Protein AF-A0A0P8WEC9-F1 (afdb_monomer_lite)

Structure (mmCIF, N/CA/C/O backbone):
data_AF-A0A0P8WEC9-F1
#
_entry.id   AF-A0A0P8WEC9-F1
#
loop_
_atom_site.group_PDB
_atom_site.id
_atom_site.type_symbol
_atom_site.label_atom_id
_atom_site.label_alt_id
_atom_site.label_comp_id
_atom_site.label_asym_id
_atom_site.label_entity_id
_atom_site.label_seq_id
_atom_site.pdbx_PDB_ins_code
_atom_site.Cartn_x
_atom_site.Cartn_y
_atom_site.Cartn_z
_atom_site.occupancy
_atom_site.B_iso_or_equiv
_atom_site.auth_seq_id
_atom_site.auth_comp_id
_atom_site.auth_asym_id
_atom_site.auth_atom_id
_atom_sit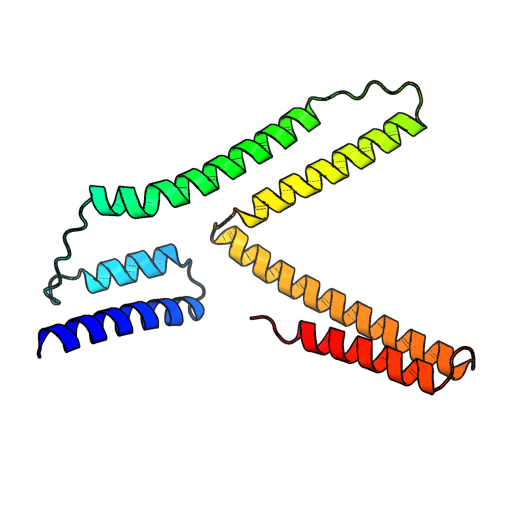e.pdbx_PDB_model_num
ATOM 1 N N . MET A 1 1 ? 14.939 -29.962 -34.247 1.00 55.38 1 MET A N 1
ATOM 2 C CA . MET A 1 1 ? 14.937 -30.579 -32.900 1.00 55.38 1 MET A CA 1
ATOM 3 C C . MET A 1 1 ? 15.886 -29.877 -31.928 1.00 55.38 1 MET A C 1
ATOM 5 O O . MET A 1 1 ? 15.439 -29.563 -30.842 1.00 55.38 1 MET A O 1
ATOM 9 N N . GLN A 1 2 ? 17.132 -29.540 -32.295 1.00 56.62 2 GLN A N 1
ATOM 10 C CA . GLN A 1 2 ? 18.088 -28.829 -31.415 1.00 56.62 2 GLN A CA 1
ATOM 11 C C . GLN A 1 2 ? 17.639 -27.426 -30.956 1.00 56.62 2 GLN A C 1
ATOM 13 O O . GLN A 1 2 ? 17.787 -27.092 -29.787 1.00 56.62 2 GLN A O 1
ATOM 18 N N . THR A 1 3 ? 17.032 -26.636 -31.843 1.00 63.69 3 THR A N 1
ATOM 19 C CA . THR A 1 3 ? 16.591 -25.255 -31.560 1.00 63.69 3 THR A CA 1
ATOM 20 C C . THR A 1 3 ? 15.508 -25.162 -30.482 1.00 63.69 3 THR A C 1
ATOM 22 O O . THR A 1 3 ? 15.526 -24.242 -29.670 1.00 63.69 3 THR A O 1
ATOM 25 N N . ALA A 1 4 ? 14.597 -26.138 -30.420 1.00 66.38 4 ALA A N 1
ATOM 26 C CA . ALA A 1 4 ? 13.546 -26.186 -29.404 1.00 66.38 4 ALA A CA 1
ATOM 27 C C . ALA A 1 4 ? 14.119 -26.394 -27.991 1.00 66.38 4 ALA A C 1
ATOM 29 O O . ALA A 1 4 ? 13.672 -25.744 -27.051 1.00 66.38 4 ALA A O 1
ATOM 30 N N . TYR A 1 5 ? 15.151 -27.234 -27.847 1.00 66.88 5 TYR A N 1
ATOM 31 C CA . TYR A 1 5 ? 15.837 -27.432 -26.567 1.00 66.88 5 TYR A CA 1
ATOM 32 C C . TYR A 1 5 ? 16.570 -26.170 -26.107 1.00 66.88 5 TYR A C 1
ATOM 34 O O . TYR A 1 5 ? 16.520 -25.840 -24.927 1.00 66.88 5 TYR A O 1
ATOM 42 N N . THR A 1 6 ? 17.202 -25.426 -27.019 1.00 56.56 6 THR A N 1
ATOM 43 C CA . THR A 1 6 ? 17.902 -24.176 -26.679 1.00 56.56 6 THR A CA 1
ATOM 44 C C . THR A 1 6 ? 16.936 -23.103 -26.178 1.00 56.56 6 THR A C 1
ATOM 46 O O . THR A 1 6 ? 17.211 -22.452 -25.173 1.00 56.56 6 THR A O 1
ATOM 49 N N . VAL A 1 7 ? 15.776 -22.960 -26.828 1.00 71.31 7 VAL A N 1
ATOM 50 C CA . VAL A 1 7 ? 14.719 -22.033 -26.392 1.00 71.31 7 VAL A CA 1
ATOM 51 C C . VAL A 1 7 ? 14.145 -22.457 -25.039 1.00 71.31 7 VAL A C 1
ATOM 53 O O . VAL A 1 7 ? 13.972 -21.614 -24.163 1.00 71.31 7 VAL A O 1
ATOM 56 N N . LEU A 1 8 ? 13.915 -23.756 -24.826 1.00 66.69 8 LEU A N 1
ATOM 57 C CA . LEU A 1 8 ? 13.412 -24.280 -23.554 1.00 66.69 8 LEU A CA 1
ATOM 58 C C . LEU A 1 8 ? 14.404 -24.043 -22.402 1.00 66.69 8 LEU A C 1
ATOM 60 O O . LEU A 1 8 ? 13.999 -23.640 -21.316 1.00 66.69 8 LEU A O 1
ATOM 64 N N . ILE A 1 9 ? 15.703 -24.236 -22.651 1.00 67.31 9 ILE A N 1
ATOM 65 C CA . ILE A 1 9 ? 16.772 -23.992 -21.672 1.00 67.31 9 ILE A CA 1
ATOM 66 C C . ILE A 1 9 ? 16.907 -22.495 -21.372 1.00 67.31 9 ILE A C 1
ATOM 68 O O . ILE A 1 9 ? 17.018 -22.129 -20.206 1.00 67.31 9 ILE A O 1
ATOM 72 N N . MET A 1 10 ? 16.836 -21.620 -22.381 1.00 60.38 10 MET A N 1
ATOM 73 C CA . MET A 1 10 ? 16.844 -20.164 -22.180 1.00 60.38 10 MET A CA 1
ATOM 74 C C . MET A 1 10 ? 15.630 -19.691 -21.371 1.00 60.38 10 MET A C 1
ATOM 76 O O . MET A 1 10 ? 15.787 -18.924 -20.423 1.00 60.38 10 MET A O 1
ATOM 80 N N . LEU A 1 11 ? 14.432 -20.197 -21.678 1.00 63.06 11 LEU A N 1
ATOM 81 C CA . LEU A 1 11 ? 13.214 -19.882 -20.925 1.00 63.06 11 LEU A CA 1
ATOM 82 C C . LEU A 1 11 ? 13.282 -20.391 -19.480 1.00 63.06 11 LEU A C 1
ATOM 84 O O . LEU A 1 11 ? 12.903 -19.671 -18.556 1.00 63.06 11 LEU A O 1
ATOM 88 N N . MET A 1 12 ? 13.806 -21.602 -19.269 1.00 61.66 12 MET A N 1
ATOM 89 C CA . MET A 1 12 ? 13.981 -22.173 -17.934 1.00 61.66 12 MET A CA 1
ATOM 90 C C . MET A 1 12 ? 15.022 -21.390 -17.122 1.00 61.66 12 MET A C 1
ATOM 92 O O . MET A 1 12 ? 14.788 -21.101 -15.951 1.00 61.66 12 MET A O 1
ATOM 96 N N . LEU A 1 13 ? 16.129 -20.974 -17.743 1.00 60.38 13 LEU A N 1
ATOM 97 C CA . LEU A 1 13 ? 17.180 -20.184 -17.100 1.00 60.38 13 LEU A CA 1
ATOM 98 C C . LEU A 1 13 ? 16.674 -18.794 -16.678 1.00 60.38 13 LEU A C 1
ATOM 100 O O . LEU A 1 13 ? 16.915 -18.371 -15.549 1.00 60.38 13 LEU A O 1
ATOM 104 N N . VAL A 1 14 ? 15.912 -18.111 -17.540 1.00 58.50 14 VAL A N 1
ATOM 105 C CA . VAL A 1 14 ? 15.292 -16.809 -17.227 1.00 58.50 14 VAL A CA 1
ATOM 106 C C . VAL A 1 14 ? 14.249 -16.944 -16.109 1.00 58.50 14 VAL A C 1
ATOM 108 O O . VAL A 1 14 ? 14.203 -16.115 -15.198 1.00 58.50 14 VAL A O 1
ATOM 111 N N . GLY A 1 15 ? 13.449 -18.015 -16.128 1.00 60.78 15 GLY A N 1
ATOM 112 C CA . GLY A 1 15 ? 12.479 -18.317 -15.071 1.00 60.78 15 GLY A CA 1
ATOM 113 C C . GLY A 1 15 ? 13.136 -18.587 -13.713 1.00 60.78 15 GLY A C 1
ATOM 114 O O . GLY A 1 15 ? 12.704 -18.044 -12.696 1.00 60.78 15 GLY A O 1
ATOM 115 N N . VAL A 1 16 ? 14.225 -19.362 -13.693 1.00 58.78 16 VAL A N 1
ATOM 116 C CA . VAL A 1 16 ? 14.988 -19.673 -12.473 1.00 58.78 16 VAL A CA 1
ATOM 117 C C . VAL A 1 16 ? 15.753 -18.448 -11.960 1.00 58.78 16 VAL A C 1
ATOM 119 O O . VAL A 1 16 ? 15.798 -18.224 -10.751 1.00 58.78 16 VAL A O 1
ATOM 122 N N . SER A 1 17 ? 16.272 -17.594 -12.848 1.00 48.38 17 SER A N 1
ATOM 123 C CA . SER A 1 17 ? 16.932 -16.336 -12.468 1.00 48.38 17 SER A CA 1
ATOM 124 C C . SER A 1 17 ? 15.996 -15.392 -11.707 1.00 48.38 17 SER A C 1
ATOM 126 O O . SER A 1 17 ? 16.430 -14.740 -10.757 1.00 48.38 17 SER A O 1
ATOM 128 N N . ARG A 1 18 ? 14.706 -15.340 -12.074 1.00 54.34 18 ARG A N 1
ATOM 129 C CA . ARG A 1 18 ? 13.691 -14.588 -11.312 1.00 54.34 18 ARG A CA 1
ATOM 130 C C . ARG A 1 18 ? 13.419 -15.189 -9.936 1.00 54.34 18 ARG A C 1
ATOM 132 O O . ARG A 1 18 ? 13.149 -14.448 -8.998 1.00 54.34 18 ARG A O 1
ATOM 139 N N . LEU A 1 19 ? 13.496 -16.513 -9.812 1.00 53.62 19 LEU A N 1
ATOM 140 C CA . LEU A 1 19 ? 13.250 -17.215 -8.553 1.00 53.62 19 LEU A CA 1
ATOM 141 C C . LEU A 1 19 ? 14.403 -17.011 -7.553 1.00 53.62 19 LEU A C 1
ATOM 143 O O . LEU A 1 19 ? 14.163 -16.821 -6.363 1.00 53.62 19 LEU A O 1
ATOM 147 N N . ILE A 1 20 ? 15.647 -16.979 -8.044 1.00 49.28 20 ILE A N 1
ATOM 148 C CA . ILE A 1 20 ? 16.857 -16.765 -7.231 1.00 49.28 20 ILE A CA 1
ATOM 149 C C . ILE A 1 20 ? 16.971 -15.314 -6.742 1.00 49.28 20 ILE A C 1
ATOM 151 O O . ILE A 1 20 ? 17.438 -15.084 -5.626 1.00 49.28 20 ILE A O 1
ATOM 155 N N . GLY A 1 21 ? 16.463 -14.339 -7.506 1.00 50.59 21 GLY A N 1
ATOM 156 C CA . GLY A 1 21 ? 16.397 -12.933 -7.081 1.00 50.59 21 GLY A CA 1
ATOM 157 C C . GLY A 1 21 ? 15.599 -12.695 -5.790 1.00 50.59 21 GLY A C 1
ATOM 158 O O . GLY A 1 21 ? 15.741 -11.646 -5.176 1.00 50.59 21 GLY A O 1
ATOM 159 N N . ARG A 1 22 ? 14.804 -13.677 -5.339 1.00 52.12 22 ARG A N 1
ATOM 160 C CA . ARG A 1 22 ? 14.009 -13.610 -4.103 1.00 52.12 22 ARG A CA 1
ATOM 161 C C . ARG A 1 22 ? 14.776 -14.058 -2.845 1.00 52.12 22 ARG A C 1
ATOM 163 O O . ARG A 1 22 ? 14.268 -13.876 -1.746 1.00 52.12 22 ARG A O 1
ATOM 170 N N . VAL A 1 23 ? 15.966 -14.659 -2.989 1.00 50.84 23 VAL A N 1
ATOM 171 C CA . VAL A 1 23 ? 16.732 -15.277 -1.878 1.00 50.84 23 VAL A CA 1
ATOM 172 C C . VAL A 1 23 ? 17.930 -14.422 -1.429 1.00 50.84 23 VAL A C 1
ATOM 174 O O . VAL A 1 23 ? 18.462 -14.627 -0.340 1.00 50.84 23 VAL A O 1
ATOM 177 N N . ILE A 1 24 ? 18.352 -13.437 -2.226 1.00 52.28 24 ILE A N 1
ATOM 178 C CA . ILE A 1 24 ? 19.532 -12.606 -1.948 1.00 52.28 24 ILE A CA 1
ATOM 179 C C . ILE A 1 24 ? 19.077 -11.215 -1.459 1.00 52.28 24 ILE A C 1
ATOM 181 O O . ILE A 1 24 ? 18.336 -10.555 -2.181 1.00 52.28 24 ILE A O 1
ATOM 185 N N . PRO A 1 25 ? 19.536 -10.718 -0.290 1.00 56.59 25 PRO A N 1
ATOM 186 C CA . PRO A 1 25 ? 19.203 -9.386 0.236 1.00 56.59 25 PRO A CA 1
ATOM 187 C C . PRO A 1 25 ? 20.006 -8.262 -0.455 1.00 56.59 25 PRO A C 1
ATOM 189 O O . PRO A 1 25 ? 20.497 -7.341 0.193 1.00 56.59 25 PRO A O 1
ATOM 192 N N . LEU A 1 26 ? 20.196 -8.362 -1.772 1.00 54.56 26 LEU A N 1
ATOM 193 C CA . LEU A 1 26 ? 20.834 -7.342 -2.602 1.00 54.56 26 LEU A CA 1
ATOM 194 C C . LEU A 1 26 ? 19.770 -6.723 -3.518 1.00 54.56 26 LEU A C 1
ATOM 196 O O . LEU A 1 26 ? 18.886 -7.450 -3.972 1.00 54.56 26 LEU A O 1
ATOM 200 N N . PRO A 1 27 ? 19.852 -5.417 -3.830 1.00 53.12 27 PRO A N 1
ATOM 201 C CA . PRO A 1 27 ? 18.943 -4.775 -4.771 1.00 53.12 27 PRO A CA 1
ATOM 202 C C . PRO A 1 27 ? 18.855 -5.576 -6.074 1.00 53.12 27 PRO A C 1
ATOM 204 O O . PRO A 1 27 ? 19.876 -5.795 -6.735 1.00 53.12 27 PRO A O 1
ATOM 207 N N . LEU A 1 28 ? 17.638 -5.984 -6.454 1.00 55.84 28 LEU A N 1
ATOM 208 C CA . LEU A 1 28 ? 17.339 -6.702 -7.701 1.00 55.84 28 LEU A CA 1
ATOM 209 C C . LEU A 1 28 ? 18.086 -6.133 -8.928 1.00 55.84 28 LEU A C 1
ATOM 211 O O . LEU A 1 28 ? 18.651 -6.937 -9.673 1.00 55.84 28 LEU A O 1
ATOM 215 N N . PRO A 1 29 ? 18.210 -4.798 -9.114 1.00 58.19 29 PRO A N 1
ATOM 216 C CA . PRO A 1 29 ? 18.955 -4.227 -10.237 1.00 58.19 29 PRO A CA 1
ATOM 217 C C . PRO A 1 29 ? 20.442 -4.608 -10.264 1.00 58.19 29 PRO A C 1
ATOM 219 O O . PRO A 1 29 ? 20.975 -4.919 -11.325 1.00 58.19 29 PRO A O 1
ATOM 222 N N . LEU A 1 30 ? 21.122 -4.638 -9.113 1.00 60.41 30 LEU A N 1
ATOM 223 C CA . LEU A 1 30 ? 22.547 -4.986 -9.041 1.00 60.41 30 LEU A CA 1
ATOM 224 C C . LEU A 1 30 ? 22.774 -6.467 -9.336 1.00 60.41 30 LEU A C 1
ATOM 226 O O . LEU A 1 30 ? 23.701 -6.817 -10.064 1.00 60.41 30 LEU A O 1
ATOM 230 N N . VAL A 1 31 ? 21.900 -7.330 -8.813 1.00 63.69 31 VAL A N 1
ATOM 231 C CA . VAL A 1 31 ? 21.934 -8.770 -9.102 1.00 63.69 31 VAL A CA 1
ATOM 232 C C . VAL A 1 31 ? 21.673 -9.016 -10.587 1.00 63.69 31 VAL A C 1
ATOM 234 O O . VAL A 1 31 ? 22.350 -9.837 -11.198 1.00 63.69 31 VAL A O 1
ATOM 237 N N . GLN A 1 32 ? 20.746 -8.272 -11.192 1.00 60.44 32 GLN A N 1
ATOM 238 C CA . GLN A 1 32 ? 20.396 -8.386 -12.605 1.00 60.44 32 GLN A CA 1
ATOM 239 C C . GLN A 1 32 ? 21.515 -7.885 -13.531 1.00 60.44 32 GLN A C 1
ATOM 241 O O . GLN A 1 32 ? 21.806 -8.536 -14.533 1.00 60.44 32 GLN A O 1
ATOM 246 N N . ILE A 1 33 ? 22.195 -6.790 -13.172 1.00 67.06 33 ILE A N 1
ATOM 247 C CA . ILE A 1 33 ? 23.381 -6.296 -13.889 1.00 67.06 33 ILE A CA 1
ATOM 248 C C . ILE A 1 33 ? 24.541 -7.288 -13.754 1.00 67.06 33 ILE A C 1
ATOM 250 O O . ILE A 1 33 ? 25.162 -7.632 -14.755 1.00 67.06 33 ILE A O 1
ATOM 254 N N . ALA A 1 34 ? 24.818 -7.794 -12.548 1.00 70.38 34 ALA A N 1
ATOM 255 C CA . ALA A 1 34 ? 25.900 -8.749 -12.313 1.00 70.38 34 ALA A CA 1
ATOM 256 C C . ALA A 1 34 ? 25.653 -10.094 -13.014 1.00 70.38 34 ALA A C 1
ATOM 258 O O . ALA A 1 34 ? 26.556 -10.629 -13.653 1.00 70.38 34 ALA A O 1
ATOM 259 N N . ALA A 1 35 ? 24.427 -10.621 -12.952 1.00 67.25 35 ALA A N 1
ATOM 260 C CA . ALA A 1 35 ? 24.033 -11.832 -13.665 1.00 67.25 35 ALA A CA 1
ATOM 261 C C . ALA A 1 35 ? 24.084 -11.626 -15.185 1.00 67.25 35 ALA A C 1
ATOM 263 O O . ALA A 1 35 ? 24.638 -12.463 -15.892 1.00 67.25 35 ALA A O 1
ATOM 264 N N . GLY A 1 36 ? 23.580 -10.492 -15.685 1.00 64.88 36 GLY A N 1
ATOM 265 C CA . GLY A 1 36 ? 23.677 -10.119 -17.095 1.00 64.88 36 GLY A CA 1
ATOM 266 C C . GLY A 1 36 ? 25.127 -10.009 -17.574 1.00 64.88 36 GLY A C 1
ATOM 267 O O . GLY A 1 36 ? 25.461 -10.553 -18.620 1.00 64.88 36 GLY A O 1
ATOM 268 N N . ALA A 1 37 ? 26.007 -9.394 -16.780 1.00 71.56 37 ALA A N 1
ATOM 269 C CA . ALA A 1 37 ? 27.433 -9.255 -17.076 1.00 71.56 37 ALA A CA 1
ATOM 270 C C . ALA A 1 37 ? 28.187 -10.596 -17.033 1.00 71.56 37 ALA A C 1
ATOM 272 O O . ALA A 1 37 ? 29.050 -10.841 -17.872 1.00 71.56 37 ALA A O 1
ATOM 273 N N . LEU A 1 38 ? 27.845 -11.481 -16.091 1.00 70.06 38 LEU A N 1
ATOM 274 C CA . LEU A 1 38 ? 28.397 -12.838 -16.010 1.00 70.06 38 LEU A CA 1
ATOM 275 C C . LEU A 1 38 ? 27.942 -13.716 -17.184 1.00 70.06 38 LEU A C 1
ATOM 277 O O . LEU A 1 38 ? 28.734 -14.496 -17.703 1.00 70.06 38 LEU A O 1
ATOM 281 N N . ILE A 1 39 ? 26.689 -13.578 -17.628 1.00 63.75 39 ILE A N 1
ATOM 282 C CA . ILE A 1 39 ? 26.148 -14.300 -18.793 1.00 63.75 39 ILE A CA 1
ATOM 283 C C . ILE A 1 39 ? 26.725 -13.745 -20.104 1.00 63.75 39 ILE A C 1
ATOM 285 O O . ILE A 1 39 ? 27.011 -14.518 -21.016 1.00 63.75 39 ILE A O 1
ATOM 289 N N . ALA A 1 40 ? 26.950 -12.431 -20.185 1.00 62.88 40 ALA A N 1
ATOM 290 C CA . ALA A 1 40 ? 27.607 -11.768 -21.313 1.00 62.88 40 ALA A CA 1
ATOM 291 C C . ALA A 1 40 ? 29.130 -12.004 -21.358 1.00 62.88 40 ALA A C 1
ATOM 293 O O . ALA A 1 40 ? 29.805 -11.494 -22.255 1.00 62.88 40 ALA A O 1
ATOM 294 N N . TRP A 1 41 ? 29.690 -12.765 -20.407 1.00 61.66 41 TRP A N 1
ATOM 295 C CA . TRP A 1 41 ? 31.116 -13.063 -20.378 1.00 61.66 41 TRP A CA 1
ATOM 296 C C . TRP A 1 41 ? 31.520 -13.876 -21.626 1.00 61.66 41 TRP A C 1
ATOM 298 O O . TRP A 1 41 ? 30.875 -14.878 -21.956 1.00 61.66 41 TRP A O 1
ATOM 308 N N . PRO A 1 42 ? 32.607 -13.492 -22.323 1.00 58.75 42 PRO A N 1
ATOM 309 C CA . PRO A 1 42 ? 32.941 -13.960 -23.676 1.00 58.75 42 PRO A CA 1
ATOM 310 C C . PRO A 1 42 ? 33.198 -15.470 -23.823 1.00 58.75 42 PRO A C 1
ATOM 312 O O . PRO A 1 42 ? 33.317 -15.967 -24.940 1.00 58.75 42 PRO A O 1
ATOM 315 N N . THR A 1 43 ? 33.255 -16.225 -22.727 1.00 59.88 43 THR A N 1
ATOM 316 C CA . THR A 1 43 ? 33.434 -17.684 -22.739 1.00 59.88 43 THR A CA 1
ATOM 317 C C . THR A 1 43 ? 32.152 -18.457 -23.076 1.00 59.88 43 THR A C 1
ATOM 319 O O . THR A 1 43 ? 32.247 -19.630 -23.427 1.00 59.88 43 THR A O 1
ATOM 322 N N . LEU A 1 44 ? 30.968 -17.828 -23.007 1.00 56.44 44 LEU A N 1
ATOM 323 C CA . LEU A 1 44 ? 29.659 -18.473 -23.224 1.00 56.44 44 LEU A CA 1
ATOM 324 C C . LEU A 1 44 ? 29.052 -18.250 -24.624 1.00 56.44 44 LEU A C 1
ATOM 326 O O . LEU A 1 44 ? 28.012 -18.827 -24.932 1.00 56.44 44 LEU A O 1
ATOM 330 N N . GLY A 1 45 ? 29.678 -17.446 -25.493 1.00 48.62 45 GLY A N 1
ATOM 331 C CA . GLY A 1 45 ? 29.297 -17.302 -26.911 1.00 48.62 45 GLY A CA 1
ATOM 332 C C . GLY A 1 45 ? 27.935 -16.641 -27.204 1.00 48.62 45 GLY A C 1
ATOM 333 O O . GLY A 1 45 ? 27.634 -16.372 -28.365 1.00 48.62 45 GLY A O 1
ATOM 334 N N . LEU A 1 46 ? 27.131 -16.324 -26.187 1.00 50.22 46 LEU A N 1
ATOM 335 C CA . LEU A 1 46 ? 25.842 -15.630 -26.285 1.00 50.22 46 LEU A CA 1
ATOM 336 C C . LEU A 1 46 ? 26.044 -14.109 -26.406 1.00 50.22 46 LEU A C 1
ATOM 338 O O . LEU A 1 46 ? 25.751 -13.344 -25.492 1.00 50.22 46 LEU A O 1
ATOM 342 N N . HIS A 1 47 ? 26.544 -13.655 -27.555 1.00 52.09 47 HIS A N 1
ATOM 343 C CA . HIS A 1 47 ? 26.527 -12.233 -27.904 1.00 52.09 47 HIS A CA 1
ATOM 344 C C . HIS A 1 47 ? 25.106 -11.848 -28.330 1.00 52.09 47 HIS A C 1
ATOM 346 O O . HIS A 1 47 ? 24.788 -11.790 -29.516 1.00 52.09 47 HIS A O 1
ATOM 352 N N . VAL A 1 48 ? 24.221 -11.629 -27.359 1.00 56.59 48 VAL A N 1
ATOM 353 C CA . VAL A 1 48 ? 22.936 -10.981 -27.629 1.00 56.59 48 VAL A CA 1
ATOM 354 C C . VAL A 1 48 ? 23.231 -9.493 -27.788 1.00 56.59 48 VAL A C 1
ATOM 356 O O . VAL A 1 48 ? 23.421 -8.784 -26.803 1.00 56.59 48 VAL A O 1
ATOM 359 N N . ALA A 1 49 ? 23.330 -9.028 -29.034 1.00 54.22 49 ALA A N 1
ATOM 360 C CA . ALA A 1 49 ? 23.332 -7.601 -29.320 1.00 54.22 49 ALA A CA 1
ATOM 361 C C . ALA A 1 49 ? 21.984 -7.041 -28.849 1.00 54.22 49 ALA A C 1
ATOM 363 O O . ALA A 1 49 ? 20.938 -7.353 -29.417 1.00 54.22 49 ALA A O 1
ATOM 364 N N . LEU A 1 50 ? 22.007 -6.287 -27.752 1.00 57.75 50 LEU A N 1
ATOM 365 C CA . LEU A 1 50 ? 20.850 -5.540 -27.280 1.00 57.75 50 LEU A CA 1
ATOM 366 C C . LEU A 1 50 ? 20.548 -4.476 -28.326 1.00 57.75 50 LEU A C 1
ATOM 368 O O . LEU A 1 50 ? 21.278 -3.494 -28.428 1.00 57.75 50 LEU A O 1
ATOM 372 N N . ASP A 1 51 ? 19.503 -4.707 -29.111 1.00 64.12 51 ASP A N 1
ATOM 373 C CA . ASP A 1 51 ? 18.996 -3.712 -30.041 1.00 64.12 51 ASP A CA 1
ATOM 374 C C . ASP A 1 51 ? 18.413 -2.549 -29.219 1.00 64.12 51 ASP A C 1
ATOM 376 O O . ASP A 1 51 ? 17.425 -2.750 -28.492 1.00 64.12 51 ASP A O 1
ATOM 380 N N . PRO A 1 52 ? 19.037 -1.355 -29.252 1.00 70.12 52 PRO A N 1
ATOM 381 C CA . PRO A 1 52 ? 18.623 -0.237 -28.418 1.00 70.12 52 PRO A CA 1
ATOM 382 C C . PRO A 1 52 ? 17.166 0.144 -28.655 1.00 70.12 52 PRO A C 1
ATOM 384 O O . PRO A 1 52 ? 16.497 0.551 -27.712 1.00 70.12 52 PRO A O 1
ATOM 387 N N . GLU A 1 53 ? 16.658 -0.033 -29.878 1.00 77.12 53 GLU A N 1
ATOM 388 C CA . GLU A 1 53 ? 15.285 0.312 -30.248 1.00 77.12 53 GLU A CA 1
ATOM 389 C C . GLU A 1 53 ? 14.263 -0.625 -29.590 1.00 77.12 53 GLU A C 1
ATOM 391 O O . GLU A 1 53 ? 13.269 -0.157 -29.036 1.00 77.12 53 GLU A O 1
ATOM 396 N N . LEU A 1 54 ? 14.529 -1.938 -29.565 1.00 70.19 54 LEU A N 1
ATOM 397 C CA . LEU A 1 54 ? 13.674 -2.925 -28.891 1.00 70.19 54 LEU A CA 1
ATOM 398 C C . LEU A 1 54 ? 13.722 -2.776 -27.371 1.00 70.19 54 LEU A C 1
ATOM 400 O O . LEU A 1 54 ? 12.695 -2.907 -26.705 1.00 70.19 54 LEU A O 1
ATOM 404 N N . PHE A 1 55 ? 14.899 -2.478 -26.818 1.00 71.19 55 PHE A N 1
ATOM 405 C CA . PHE A 1 55 ? 15.036 -2.160 -25.401 1.00 71.19 55 PHE A CA 1
ATOM 406 C C . PHE A 1 55 ? 14.235 -0.899 -25.050 1.00 71.19 55 PHE A C 1
ATOM 408 O O . PHE A 1 55 ? 13.428 -0.926 -24.122 1.00 71.19 55 PHE A O 1
ATOM 415 N N . LEU A 1 56 ? 14.383 0.183 -25.822 1.00 79.50 56 LEU A N 1
ATOM 416 C CA . LEU A 1 56 ? 13.616 1.405 -25.597 1.00 79.50 56 LEU A CA 1
ATOM 417 C C . LEU A 1 56 ? 12.115 1.130 -25.720 1.00 79.50 56 LEU A C 1
ATOM 419 O O . LEU A 1 56 ? 11.357 1.505 -24.840 1.00 79.50 56 LEU A O 1
ATOM 423 N N . PHE A 1 57 ? 11.665 0.425 -26.756 1.00 80.38 57 PHE A N 1
ATOM 424 C CA . PHE A 1 57 ? 10.241 0.153 -26.949 1.00 80.38 57 PHE A CA 1
ATOM 425 C C . PHE A 1 57 ? 9.637 -0.718 -25.835 1.00 80.38 57 PHE A C 1
ATOM 427 O O . PHE A 1 57 ? 8.473 -0.546 -25.481 1.00 80.38 57 PHE A O 1
ATOM 434 N N . LEU A 1 58 ? 10.420 -1.632 -25.255 1.00 74.75 58 LEU A N 1
ATOM 435 C CA . LEU A 1 58 ? 9.965 -2.512 -24.180 1.00 74.75 58 LEU A CA 1
ATOM 436 C C . LEU A 1 58 ? 9.968 -1.827 -22.804 1.00 74.75 58 LEU A C 1
ATOM 438 O O . LEU A 1 58 ? 9.053 -2.051 -22.014 1.00 74.75 58 LEU A O 1
ATOM 442 N N . PHE A 1 59 ? 10.988 -1.019 -22.504 1.00 72.94 59 PHE A N 1
ATOM 443 C CA . PHE A 1 59 ? 11.193 -0.442 -21.170 1.00 72.94 59 PHE A CA 1
ATOM 444 C C . PHE A 1 59 ? 10.728 1.012 -21.049 1.00 72.94 59 PHE A C 1
ATOM 446 O O . PHE A 1 59 ? 10.288 1.414 -19.975 1.00 72.94 59 PHE A O 1
ATOM 453 N N . LEU A 1 60 ? 10.774 1.801 -22.125 1.00 78.50 60 LEU A N 1
ATOM 454 C CA . LEU A 1 60 ? 10.412 3.218 -22.088 1.00 78.50 60 LEU A CA 1
ATOM 455 C C . LEU A 1 60 ? 8.926 3.434 -21.766 1.00 78.50 60 LEU A C 1
ATOM 457 O O . LEU A 1 60 ? 8.660 4.239 -20.876 1.00 78.50 60 LEU A O 1
ATOM 461 N N . PRO A 1 61 ? 7.948 2.746 -22.399 1.00 80.38 61 PRO A N 1
ATOM 462 C CA . PRO A 1 61 ? 6.547 2.990 -22.074 1.00 80.38 61 PRO A CA 1
ATOM 463 C C . PRO A 1 61 ? 6.233 2.688 -20.600 1.00 80.38 61 PRO A C 1
ATOM 465 O O . PRO A 1 61 ? 5.739 3.594 -19.933 1.00 80.38 61 PRO A O 1
ATOM 468 N N . PRO A 1 62 ? 6.569 1.508 -20.032 1.00 72.75 62 PRO A N 1
ATOM 469 C CA . PRO A 1 62 ? 6.314 1.231 -18.617 1.00 72.75 62 PRO A CA 1
ATOM 470 C C . PRO A 1 62 ? 6.951 2.246 -17.655 1.00 72.75 62 PRO A C 1
ATOM 472 O O . PRO A 1 62 ? 6.273 2.693 -16.734 1.00 72.75 62 PRO A O 1
ATOM 475 N N . LEU A 1 63 ? 8.209 2.646 -17.895 1.00 72.69 63 LEU A N 1
ATOM 476 C CA . LEU A 1 63 ? 8.929 3.604 -17.043 1.00 72.69 63 LEU A CA 1
ATOM 477 C C . LEU A 1 63 ? 8.351 5.025 -17.138 1.00 72.69 63 LEU A C 1
ATOM 479 O O . LEU A 1 63 ? 8.211 5.719 -16.134 1.00 72.69 63 LEU A O 1
ATOM 483 N N . LEU A 1 64 ? 7.964 5.461 -18.340 1.00 77.44 64 LEU A N 1
ATOM 484 C CA . LEU A 1 64 ? 7.334 6.767 -18.530 1.00 77.44 64 LEU A CA 1
ATOM 485 C C . LEU A 1 64 ? 5.935 6.824 -17.915 1.00 77.44 64 LEU A C 1
ATOM 487 O O . LEU A 1 64 ? 5.544 7.874 -17.406 1.00 77.44 64 LEU A O 1
ATOM 491 N N . PHE A 1 65 ? 5.176 5.724 -17.948 1.00 75.75 65 PHE A N 1
ATOM 492 C CA . PHE A 1 65 ? 3.873 5.671 -17.291 1.00 75.75 65 PHE A CA 1
ATOM 493 C C . PHE A 1 65 ? 4.016 5.777 -15.768 1.00 75.75 65 PHE A C 1
ATOM 495 O O . PHE A 1 65 ? 3.308 6.589 -15.174 1.00 75.75 65 PHE A O 1
ATOM 502 N N . SER A 1 66 ? 4.936 5.035 -15.138 1.00 72.06 66 SER A N 1
ATOM 503 C CA . SER A 1 66 ? 5.160 5.134 -13.685 1.00 72.06 66 SER A CA 1
ATOM 504 C C . SER A 1 66 ? 5.587 6.540 -13.260 1.00 72.06 66 SER A C 1
ATOM 506 O O . SER A 1 66 ? 5.023 7.097 -12.317 1.00 72.06 66 SER A O 1
ATOM 508 N N . ASP A 1 67 ? 6.514 7.158 -13.997 1.00 79.19 67 ASP A N 1
ATOM 509 C CA . ASP A 1 67 ? 6.975 8.521 -13.708 1.00 79.19 67 ASP A CA 1
ATOM 510 C C . ASP A 1 67 ? 5.891 9.574 -13.974 1.00 79.19 67 ASP A C 1
ATOM 512 O O . ASP A 1 67 ? 5.783 10.566 -13.248 1.00 79.19 67 ASP A O 1
ATOM 516 N N . GLY A 1 68 ? 5.059 9.362 -14.996 1.00 82.44 68 GLY A N 1
ATOM 517 C CA . GLY A 1 68 ? 3.929 10.230 -15.314 1.00 82.44 68 GLY A CA 1
ATOM 518 C C . GLY A 1 68 ? 2.915 10.290 -14.174 1.00 82.44 68 GLY A C 1
ATOM 519 O O . GLY A 1 68 ? 2.554 11.381 -13.733 1.00 82.44 68 GLY A O 1
ATOM 520 N N . TRP A 1 69 ? 2.510 9.133 -13.644 1.00 80.00 69 TRP A N 1
ATOM 521 C CA . TRP A 1 69 ? 1.579 9.064 -12.514 1.00 80.00 69 TRP A CA 1
ATOM 522 C C . TRP A 1 69 ? 2.149 9.720 -11.252 1.00 80.00 69 TRP A C 1
ATOM 524 O O . TRP A 1 69 ? 1.448 10.512 -10.616 1.00 80.00 69 TRP A O 1
ATOM 534 N N . ARG A 1 70 ? 3.433 9.493 -10.939 1.00 82.94 70 ARG A N 1
ATOM 535 C CA . ARG A 1 70 ? 4.111 10.152 -9.808 1.00 82.94 70 ARG A CA 1
ATOM 536 C C . ARG A 1 70 ? 4.038 11.675 -9.906 1.00 82.94 70 ARG A C 1
ATOM 538 O O . ARG A 1 70 ? 3.547 12.326 -8.988 1.00 82.94 70 ARG A O 1
ATOM 545 N N . LYS A 1 71 ? 4.398 12.241 -11.061 1.00 86.19 71 LYS A N 1
ATOM 546 C CA . LYS A 1 71 ? 4.338 13.696 -11.278 1.00 86.19 71 LYS A CA 1
ATOM 547 C C . LYS A 1 71 ? 2.928 14.267 -11.144 1.00 86.19 71 LYS A C 1
ATOM 549 O O . LYS A 1 71 ? 2.764 15.376 -10.642 1.00 86.19 71 LYS A O 1
ATOM 554 N N . THR A 1 72 ? 1.903 13.533 -11.581 1.00 88.12 72 THR A N 1
ATOM 555 C CA . THR A 1 72 ? 0.513 13.995 -11.429 1.00 88.12 72 THR A CA 1
ATOM 556 C C . THR A 1 72 ? 0.056 14.016 -9.969 1.00 88.12 72 THR A C 1
ATOM 558 O O . THR A 1 72 ? -0.593 14.976 -9.558 1.00 88.12 72 THR A O 1
ATOM 561 N N . ALA A 1 73 ? 0.434 13.014 -9.169 1.00 86.44 73 ALA A N 1
ATOM 562 C CA . ALA A 1 73 ? 0.113 12.966 -7.744 1.00 86.44 73 ALA A CA 1
ATOM 563 C C . ALA A 1 73 ? 0.870 14.044 -6.947 1.00 86.44 73 ALA A C 1
ATOM 565 O O . ALA A 1 73 ? 0.273 14.722 -6.111 1.00 86.44 73 ALA A O 1
ATOM 566 N N . GLU A 1 74 ? 2.152 14.274 -7.251 1.00 87.81 74 GLU A N 1
ATOM 567 C CA . GLU A 1 74 ? 2.933 15.383 -6.680 1.00 87.81 74 GLU A CA 1
ATOM 568 C C . GLU A 1 74 ? 2.292 16.743 -6.987 1.00 87.81 74 GLU A C 1
ATOM 570 O O . GLU A 1 74 ? 2.122 17.572 -6.092 1.00 87.81 74 GLU A O 1
ATOM 575 N N . ALA A 1 75 ? 1.863 16.961 -8.235 1.00 90.12 75 ALA A N 1
ATOM 576 C CA . ALA A 1 75 ? 1.177 18.188 -8.627 1.00 90.12 75 ALA A CA 1
ATOM 577 C C . ALA A 1 75 ? -0.144 18.389 -7.863 1.00 90.12 75 ALA A C 1
ATOM 579 O O . ALA A 1 75 ? -0.448 19.511 -7.460 1.00 90.12 75 ALA A O 1
ATOM 580 N N . ALA A 1 76 ? -0.908 17.318 -7.619 1.00 88.69 76 ALA A N 1
ATOM 581 C CA . ALA A 1 76 ? -2.137 17.380 -6.829 1.00 88.69 76 ALA A CA 1
ATOM 582 C C . ALA A 1 76 ? -1.866 17.761 -5.364 1.00 88.69 76 ALA A C 1
ATOM 584 O O . ALA A 1 76 ? -2.575 18.600 -4.808 1.00 88.69 76 ALA A O 1
ATOM 585 N N . ILE A 1 77 ? -0.818 17.198 -4.752 1.00 89.56 77 ILE A N 1
ATOM 586 C CA . ILE A 1 77 ? -0.400 17.546 -3.386 1.00 89.56 77 ILE A CA 1
ATOM 587 C C . ILE A 1 77 ? 0.004 19.020 -3.312 1.00 89.56 77 ILE A C 1
ATOM 589 O O . ILE A 1 77 ? -0.478 19.730 -2.434 1.00 89.56 77 ILE A O 1
ATOM 593 N N . HIS A 1 78 ? 0.820 19.503 -4.251 1.00 91.06 78 HIS A N 1
ATOM 594 C CA . HIS A 1 78 ? 1.235 20.907 -4.283 1.00 91.06 78 HIS A CA 1
ATOM 595 C C . HIS A 1 78 ? 0.068 21.873 -4.512 1.00 91.06 78 HIS A C 1
ATOM 597 O O . HIS A 1 78 ? 0.005 22.919 -3.867 1.00 91.06 78 HIS A O 1
ATOM 603 N N . ALA A 1 79 ? -0.876 21.523 -5.391 1.00 90.06 79 ALA A N 1
ATOM 604 C CA . ALA A 1 79 ? -2.086 22.312 -5.602 1.00 90.06 79 ALA A CA 1
ATOM 605 C C . ALA A 1 79 ? -2.935 22.381 -4.326 1.00 90.06 79 ALA A C 1
ATOM 607 O O . ALA A 1 79 ? -3.391 23.456 -3.948 1.00 90.06 79 ALA A O 1
ATOM 608 N N . LEU A 1 80 ? -3.088 21.253 -3.622 1.00 88.31 80 LEU A N 1
ATOM 609 C CA . LEU A 1 80 ? -3.770 21.226 -2.334 1.00 88.31 80 LEU A CA 1
ATOM 610 C C . LEU A 1 80 ? -3.034 22.084 -1.313 1.00 88.31 80 LEU A C 1
ATOM 612 O O . LEU A 1 80 ? -3.689 22.879 -0.658 1.00 88.31 80 LEU A O 1
ATOM 616 N N . GLU A 1 81 ? -1.711 21.962 -1.172 1.00 87.69 81 GLU A N 1
ATOM 617 C CA . GLU A 1 81 ? -0.895 22.747 -0.234 1.00 87.69 81 GLU A CA 1
ATOM 618 C C . GLU A 1 81 ? -1.064 24.254 -0.435 1.00 87.69 81 GLU A C 1
ATOM 620 O O . GLU A 1 81 ? -1.294 24.951 0.555 1.00 87.69 81 GLU A O 1
ATOM 625 N N . ALA A 1 82 ? -1.033 24.713 -1.690 1.00 86.25 82 ALA A N 1
ATOM 626 C CA . ALA A 1 82 ? -1.204 26.113 -2.073 1.00 86.25 82 ALA A CA 1
ATOM 627 C C . ALA A 1 82 ? -2.632 26.650 -1.872 1.00 86.25 82 ALA A C 1
ATOM 629 O O . ALA A 1 82 ? -2.813 27.862 -1.776 1.00 86.25 82 ALA A O 1
ATOM 630 N N . GLU A 1 83 ? -3.639 25.775 -1.797 1.00 83.62 83 GLU A N 1
ATOM 631 C CA . GLU A 1 83 ? -5.024 26.182 -1.563 1.00 83.62 83 GLU A CA 1
ATOM 632 C C . GLU A 1 83 ? -5.203 26.672 -0.116 1.00 83.62 83 GLU A C 1
ATOM 634 O O . GLU A 1 83 ? -5.188 25.889 0.848 1.00 83.62 83 GLU A O 1
ATOM 639 N N . GLU A 1 84 ? -5.397 27.980 0.034 1.00 75.19 84 GLU A N 1
ATOM 640 C CA . GLU A 1 84 ? -5.850 28.605 1.271 1.00 75.19 84 GLU A CA 1
ATOM 641 C C . GLU A 1 84 ? -7.377 28.525 1.331 1.00 75.19 84 GLU A C 1
ATOM 643 O O . GLU A 1 84 ? -8.096 29.301 0.701 1.00 75.19 84 GLU A O 1
ATOM 648 N N . VAL A 1 85 ? -7.899 27.569 2.101 1.00 72.31 85 VAL A N 1
ATOM 649 C CA . VAL A 1 85 ? -9.339 27.522 2.364 1.00 72.31 85 VAL A CA 1
ATOM 650 C C . VAL A 1 85 ? -9.687 28.750 3.187 1.00 72.31 85 VAL A C 1
ATOM 652 O O . VAL A 1 85 ? -9.134 28.907 4.269 1.00 72.31 85 VAL A O 1
ATOM 655 N N . ASN A 1 86 ? -10.586 29.595 2.680 1.00 75.75 86 ASN A N 1
ATOM 656 C CA . ASN A 1 86 ? -11.016 30.829 3.333 1.00 75.75 86 ASN A CA 1
ATOM 657 C C . ASN A 1 86 ? -12.301 30.563 4.146 1.00 75.75 86 ASN A C 1
ATOM 659 O O . ASN A 1 86 ? -13.405 30.644 3.598 1.00 75.75 86 ASN A O 1
ATOM 663 N N . PRO A 1 87 ? -12.201 30.140 5.418 1.00 68.69 87 PRO A N 1
ATOM 664 C CA . PRO A 1 87 ? -13.313 29.562 6.155 1.00 68.69 87 PRO A CA 1
ATOM 665 C C . PRO A 1 87 ? -14.069 30.687 6.862 1.00 68.69 87 PRO A C 1
ATOM 667 O O . PRO A 1 87 ? -13.457 31.584 7.439 1.00 68.69 87 PRO A O 1
ATOM 670 N N . GLN A 1 88 ? -15.400 30.640 6.854 1.00 73.75 88 GLN A N 1
ATOM 671 C CA . GLN A 1 88 ? -16.198 31.652 7.556 1.00 73.75 88 GLN A CA 1
ATOM 672 C C . GLN A 1 88 ? -16.138 31.453 9.081 1.00 73.75 88 GLN A C 1
ATOM 674 O O . GLN A 1 88 ? -16.144 32.434 9.819 1.00 73.75 88 GLN A O 1
ATOM 679 N N . ASP A 1 89 ? -15.981 30.199 9.533 1.00 80.06 89 ASP A N 1
ATOM 680 C CA . ASP A 1 89 ? -15.958 29.808 10.947 1.00 80.06 89 ASP A CA 1
ATOM 681 C C . ASP A 1 89 ? -14.768 28.897 11.305 1.00 80.06 89 ASP A C 1
ATOM 683 O O . ASP A 1 89 ? -14.304 28.089 10.496 1.00 80.06 89 ASP A O 1
ATOM 687 N N . ALA A 1 90 ? -14.344 28.928 12.576 1.00 81.50 90 ALA A N 1
ATOM 688 C CA . ALA A 1 90 ? -13.284 28.059 13.109 1.00 81.50 90 ALA A CA 1
ATOM 689 C C . ALA A 1 90 ? -13.612 26.551 13.026 1.00 81.50 90 ALA A C 1
ATOM 691 O O . ALA A 1 90 ? -12.717 25.717 12.919 1.00 81.50 90 ALA A O 1
ATOM 692 N N . ALA A 1 91 ? -14.895 26.177 13.051 1.00 82.88 91 ALA A N 1
ATOM 693 C CA . ALA A 1 91 ? -15.307 24.788 12.843 1.00 82.88 91 ALA A CA 1
ATOM 694 C C . ALA A 1 91 ? -15.128 24.348 11.377 1.00 82.88 91 ALA A C 1
ATOM 696 O O . ALA A 1 91 ? -14.714 23.222 11.106 1.00 82.88 91 ALA A O 1
ATOM 697 N N . GLN A 1 92 ? -15.398 25.249 10.427 1.00 80.62 92 GLN A N 1
ATOM 698 C CA . GLN A 1 92 ? -15.224 24.987 8.997 1.00 80.62 92 GLN A CA 1
ATOM 699 C C . GLN A 1 92 ? -13.742 24.935 8.613 1.00 80.62 92 GLN A C 1
ATOM 701 O O . GLN A 1 92 ? -13.367 24.128 7.765 1.00 80.62 92 GLN A O 1
ATOM 706 N N . SER A 1 93 ? -12.889 25.735 9.264 1.00 82.19 93 SER A N 1
ATOM 707 C CA . SER A 1 93 ? -11.437 25.687 9.053 1.00 82.19 93 SER A CA 1
ATOM 708 C C . SER A 1 93 ? -10.840 24.348 9.492 1.00 82.19 93 SER A C 1
ATOM 710 O O . SER A 1 93 ? -10.051 23.758 8.755 1.00 82.19 93 SER A O 1
ATOM 712 N N . ALA A 1 94 ? -11.271 23.830 10.647 1.00 86.50 94 ALA A N 1
ATOM 713 C CA . ALA A 1 94 ? -10.848 22.527 11.148 1.00 86.50 94 ALA A CA 1
ATOM 714 C C . ALA A 1 94 ? -11.283 21.388 10.213 1.00 86.50 94 ALA A C 1
ATOM 716 O O . ALA A 1 94 ? -10.463 20.551 9.842 1.00 86.50 94 ALA A O 1
ATOM 717 N N . LEU A 1 95 ? -12.545 21.401 9.770 1.00 87.12 95 LEU A N 1
ATOM 718 C CA . LEU A 1 95 ? -13.082 20.396 8.849 1.00 87.12 95 LEU A CA 1
ATOM 719 C C . LEU A 1 95 ? -12.359 20.422 7.496 1.00 87.12 95 LEU A C 1
ATOM 721 O O . LEU A 1 95 ? -12.007 19.375 6.954 1.00 87.12 95 LEU A O 1
ATOM 725 N N . ALA A 1 96 ? -12.099 21.611 6.952 1.00 86.56 96 ALA A N 1
ATOM 726 C CA . ALA A 1 96 ? -11.382 21.751 5.693 1.00 86.56 96 ALA A CA 1
ATOM 727 C C . ALA A 1 96 ? -9.922 21.283 5.795 1.00 86.56 96 ALA A C 1
ATOM 729 O O . ALA A 1 96 ? -9.430 20.610 4.888 1.00 86.56 96 ALA A O 1
ATOM 730 N N . ALA A 1 97 ? -9.245 21.585 6.908 1.00 87.19 97 ALA A N 1
ATOM 731 C CA . ALA A 1 97 ? -7.895 21.099 7.176 1.00 87.19 97 ALA A CA 1
ATOM 732 C C . ALA A 1 97 ? -7.852 19.567 7.284 1.00 87.19 97 ALA A C 1
ATOM 734 O O . ALA A 1 97 ? -6.963 18.937 6.711 1.00 87.19 97 ALA A O 1
ATOM 735 N N . GLU A 1 98 ? -8.831 18.959 7.959 1.00 90.44 98 GLU A N 1
ATOM 736 C CA . GLU A 1 98 ? -8.941 17.504 8.088 1.00 90.44 98 GLU A CA 1
ATOM 737 C C . GLU A 1 98 ? -9.181 16.823 6.733 1.00 90.44 98 GLU A C 1
ATOM 739 O O . GLU A 1 98 ? -8.489 15.862 6.387 1.00 90.44 98 GLU A O 1
ATOM 744 N N . LEU A 1 99 ? -10.108 17.344 5.922 1.00 90.94 99 LEU A N 1
ATOM 745 C CA . LEU A 1 99 ? -10.372 16.815 4.582 1.00 90.94 99 LEU A CA 1
ATOM 746 C C . LEU A 1 99 ? -9.156 16.957 3.661 1.00 90.94 99 LEU A C 1
ATOM 748 O O . LEU A 1 99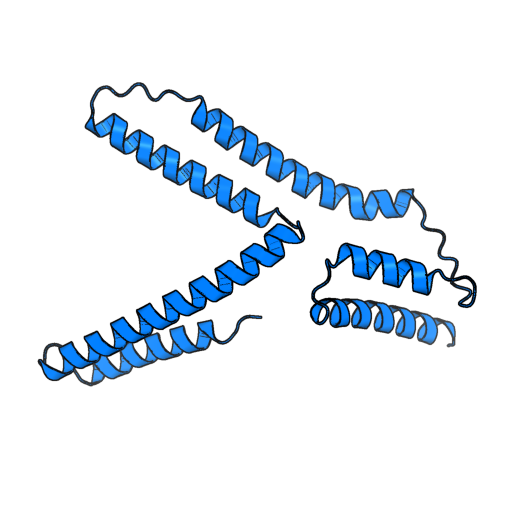 ? -8.790 15.996 2.983 1.00 90.94 99 LEU A O 1
ATOM 752 N N . LYS A 1 100 ? -8.491 18.118 3.671 1.00 90.81 100 LYS A N 1
ATOM 753 C CA . LYS A 1 100 ? -7.259 18.356 2.905 1.00 90.81 100 LYS A CA 1
ATOM 754 C C . LYS A 1 100 ? -6.160 17.376 3.321 1.00 90.81 100 LYS A C 1
ATOM 756 O O . LYS A 1 100 ? -5.560 16.742 2.456 1.00 90.81 100 LYS A O 1
ATOM 761 N N . ALA A 1 101 ? -5.954 17.171 4.623 1.00 88.88 101 ALA A N 1
ATOM 762 C CA . ALA A 1 101 ? -4.984 16.204 5.135 1.00 88.88 101 ALA A CA 1
ATOM 763 C C . ALA A 1 101 ? -5.312 14.763 4.710 1.00 88.88 101 ALA A C 1
ATOM 765 O O . ALA A 1 101 ? -4.414 14.016 4.318 1.00 88.88 101 ALA A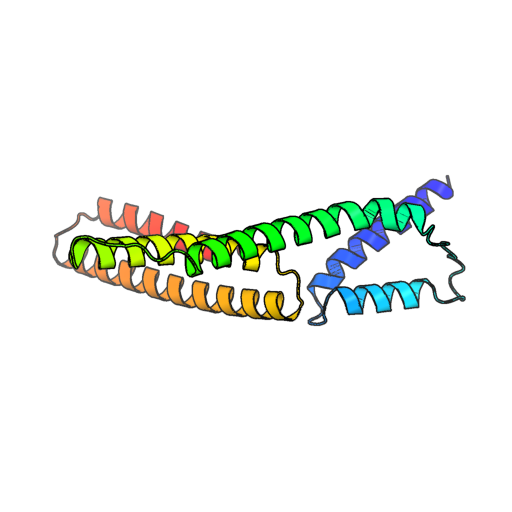 O 1
ATOM 766 N N . ARG A 1 102 ? -6.594 14.378 4.728 1.00 92.62 102 ARG A N 1
ATOM 767 C CA . ARG A 1 102 ? -7.043 13.055 4.278 1.00 92.62 102 ARG A CA 1
ATOM 768 C C . ARG A 1 102 ? -6.766 12.828 2.791 1.00 92.62 102 ARG A C 1
ATOM 770 O O . ARG A 1 102 ? -6.225 11.784 2.442 1.00 92.62 102 ARG A O 1
ATOM 777 N N . ILE A 1 103 ? -7.089 13.801 1.938 1.00 91.94 103 ILE A N 1
ATOM 778 C CA . ILE A 1 103 ? -6.854 13.718 0.488 1.00 91.94 103 ILE A CA 1
ATOM 779 C C . ILE A 1 103 ? -5.347 13.694 0.187 1.00 91.94 103 ILE A C 1
ATOM 781 O O . ILE A 1 103 ?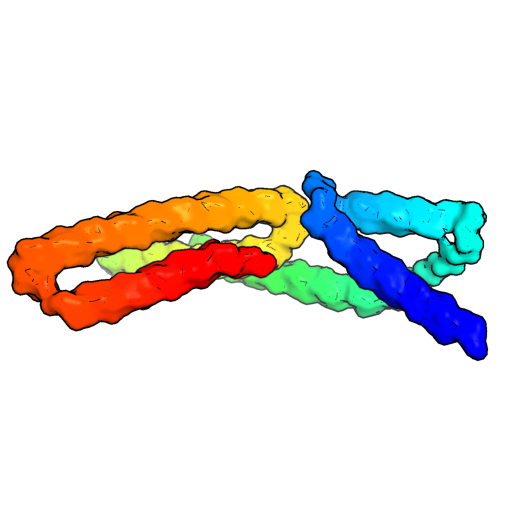 -4.882 12.879 -0.605 1.00 91.94 103 ILE A O 1
ATOM 785 N N . MET A 1 104 ? -4.554 14.536 0.857 1.00 89.00 104 MET A N 1
ATOM 786 C CA . MET A 1 104 ? -3.094 14.512 0.716 1.00 89.00 104 MET A CA 1
ATOM 787 C C . MET A 1 104 ? -2.497 13.162 1.136 1.00 89.00 104 MET A C 1
ATOM 789 O O . MET A 1 104 ? -1.571 12.683 0.488 1.00 89.00 104 MET A O 1
ATOM 793 N N . SER A 1 105 ? -3.021 12.538 2.196 1.00 90.31 105 SER A N 1
ATOM 794 C CA . SER A 1 105 ? -2.598 11.201 2.636 1.00 90.31 105 SER A CA 1
ATOM 795 C C . SER A 1 105 ? -2.839 10.140 1.556 1.00 90.31 105 SER A C 1
ATOM 797 O O . SER A 1 105 ? -1.975 9.304 1.306 1.00 90.31 105 SER A O 1
ATOM 799 N N . GLU A 1 106 ? -3.973 10.212 0.857 1.00 88.75 106 GLU A N 1
ATOM 800 C CA . GLU A 1 106 ? -4.300 9.296 -0.240 1.00 88.75 106 GLU A CA 1
ATOM 801 C C . GLU A 1 106 ? -3.320 9.425 -1.416 1.00 88.75 106 GLU A C 1
ATOM 803 O O . GLU A 1 106 ? -2.767 8.422 -1.867 1.00 88.75 106 GLU A O 1
ATOM 808 N N . TYR A 1 107 ? -3.025 10.650 -1.866 1.00 87.25 107 TYR A N 1
ATOM 809 C CA . TYR A 1 107 ? -2.041 10.874 -2.933 1.00 87.25 107 TYR A CA 1
ATOM 810 C C . TYR A 1 107 ? -0.616 10.485 -2.522 1.00 87.25 107 TYR A C 1
ATOM 812 O O . TYR A 1 107 ? 0.138 9.951 -3.335 1.00 87.25 107 TYR A O 1
ATOM 820 N N . ARG A 1 108 ? -0.242 10.695 -1.254 1.00 85.75 108 ARG A N 1
ATOM 821 C CA . ARG A 1 108 ? 1.052 10.234 -0.722 1.00 85.75 108 ARG A CA 1
ATOM 822 C C . ARG A 1 108 ? 1.156 8.715 -0.735 1.00 85.75 108 ARG A C 1
ATOM 824 O O . ARG A 1 108 ? 2.182 8.187 -1.147 1.00 85.75 108 ARG A O 1
ATOM 831 N N . HIS A 1 109 ? 0.087 8.017 -0.364 1.00 84.19 109 HIS A N 1
ATOM 832 C CA . HIS A 1 109 ? 0.060 6.562 -0.437 1.00 84.19 109 HIS A CA 1
ATOM 833 C C . HIS A 1 109 ? 0.186 6.053 -1.882 1.00 84.19 109 HIS A C 1
ATOM 835 O O . HIS A 1 109 ? 0.900 5.088 -2.137 1.00 84.19 109 HIS A O 1
ATOM 841 N N . GLN A 1 110 ? -0.436 6.729 -2.855 1.00 80.31 110 GLN A N 1
ATOM 842 C CA . GLN A 1 110 ? -0.251 6.398 -4.273 1.00 80.31 110 GLN A CA 1
ATOM 843 C C . GLN A 1 110 ? 1.216 6.547 -4.706 1.00 80.31 110 GLN A C 1
ATOM 845 O O . GLN A 1 110 ? 1.726 5.690 -5.421 1.00 80.31 110 GLN A O 1
ATOM 850 N N . LEU A 1 111 ? 1.917 7.587 -4.241 1.00 79.25 111 LEU A N 1
ATOM 851 C CA . LEU A 1 111 ? 3.339 7.793 -4.539 1.00 79.25 111 LEU A CA 1
ATOM 852 C C . LEU A 1 111 ? 4.241 6.688 -3.975 1.00 79.25 111 LEU A C 1
ATOM 854 O O . LEU A 1 111 ? 5.185 6.287 -4.658 1.00 79.25 111 LEU A O 1
ATOM 858 N N . GLU A 1 112 ? 3.937 6.182 -2.777 1.00 76.88 112 GLU A N 1
ATOM 859 C CA . GLU A 1 112 ? 4.646 5.046 -2.169 1.00 76.88 112 GLU A CA 1
ATOM 860 C C . GLU A 1 112 ? 4.473 3.762 -2.989 1.00 76.88 112 GLU A C 1
ATOM 862 O O . GLU A 1 112 ? 5.430 3.018 -3.175 1.00 76.88 112 GLU A O 1
ATOM 867 N N . VAL A 1 113 ? 3.276 3.519 -3.537 1.00 71.69 113 VAL A N 1
ATOM 868 C CA . VAL A 1 113 ? 3.000 2.341 -4.382 1.00 71.69 113 VAL A CA 1
ATOM 869 C C . VAL A 1 113 ? 3.819 2.356 -5.678 1.00 71.69 113 VAL A C 1
ATOM 871 O O . VAL A 1 113 ? 4.157 1.294 -6.196 1.00 71.69 113 VAL A O 1
ATOM 874 N N . PHE A 1 114 ? 4.164 3.538 -6.193 1.00 68.88 114 PHE A N 1
ATOM 875 C CA . PHE A 1 114 ? 5.010 3.686 -7.380 1.00 68.88 114 PHE A CA 1
ATOM 876 C C . PHE A 1 114 ? 6.511 3.792 -7.057 1.00 68.88 114 PHE A C 1
ATOM 878 O O . PHE A 1 114 ? 7.309 3.988 -7.978 1.00 68.88 114 PHE A O 1
ATOM 885 N N . ASP A 1 115 ? 6.920 3.693 -5.784 1.00 67.69 115 ASP A N 1
ATOM 886 C CA . ASP A 1 115 ? 8.332 3.726 -5.405 1.00 67.69 115 ASP A CA 1
ATOM 887 C C . ASP A 1 115 ? 8.988 2.344 -5.416 1.00 67.69 115 ASP A C 1
ATOM 889 O O . ASP A 1 115 ? 9.041 1.634 -4.415 1.00 67.69 115 ASP A O 1
ATOM 893 N N . ASP A 1 116 ? 9.559 1.988 -6.567 1.00 66.50 116 ASP A N 1
ATOM 894 C CA . ASP A 1 116 ? 10.326 0.751 -6.758 1.00 66.50 116 ASP A CA 1
ATOM 895 C C . ASP A 1 116 ? 11.790 0.848 -6.276 1.00 66.50 116 ASP A C 1
ATOM 897 O O . ASP A 1 116 ? 12.621 -0.012 -6.592 1.00 66.50 116 ASP A O 1
ATOM 901 N N . SER A 1 117 ? 12.148 1.888 -5.513 1.00 68.81 117 SER A N 1
ATOM 902 C CA . SER A 1 117 ? 13.502 2.027 -4.978 1.00 68.81 117 SER A CA 1
ATOM 903 C C . SER A 1 117 ? 13.844 0.887 -4.003 1.00 68.81 117 SER A C 1
ATOM 905 O O . SER A 1 117 ? 13.013 0.406 -3.231 1.00 68.81 117 SER A O 1
ATOM 907 N N . ALA A 1 118 ? 15.102 0.433 -4.015 1.00 63.22 118 ALA A N 1
ATOM 908 C CA . ALA A 1 118 ? 15.543 -0.655 -3.134 1.00 63.22 118 ALA A CA 1
ATOM 909 C C . ALA A 1 118 ? 15.409 -0.295 -1.640 1.00 63.22 118 ALA A C 1
ATOM 911 O O . ALA A 1 118 ? 15.171 -1.169 -0.806 1.00 63.22 118 ALA A O 1
ATOM 912 N N . GLU A 1 119 ? 15.542 0.992 -1.312 1.00 68.94 119 GLU A N 1
ATOM 913 C CA . GLU A 1 119 ? 15.350 1.526 0.036 1.00 68.94 119 GLU A CA 1
ATOM 914 C C . GLU A 1 119 ? 13.869 1.507 0.445 1.00 68.94 119 GLU A C 1
ATOM 916 O O . GLU A 1 119 ? 13.548 1.020 1.531 1.00 68.94 119 GLU A O 1
ATOM 921 N N . ALA A 1 120 ? 12.958 1.916 -0.447 1.00 69.19 120 ALA A N 1
ATOM 922 C CA . ALA A 1 120 ? 11.517 1.844 -0.209 1.00 69.19 120 ALA A CA 1
ATOM 923 C C . ALA A 1 120 ? 11.019 0.406 -0.049 1.00 69.19 120 ALA A C 1
ATOM 925 O O . ALA A 1 120 ? 10.227 0.131 0.848 1.00 69.19 120 ALA A O 1
ATOM 926 N N . GLN A 1 121 ? 11.535 -0.544 -0.834 1.00 68.94 121 GLN A N 1
ATOM 927 C CA . GLN A 1 121 ? 11.196 -1.963 -0.679 1.00 68.94 121 GLN A CA 1
ATOM 928 C C . GLN A 1 121 ? 11.640 -2.519 0.684 1.00 68.94 121 GLN A C 1
ATOM 930 O O . GLN A 1 121 ? 10.886 -3.244 1.341 1.00 68.94 121 GLN A O 1
ATOM 935 N N . ALA A 1 122 ? 12.848 -2.166 1.140 1.00 74.81 122 ALA A N 1
ATOM 936 C CA . ALA A 1 122 ? 13.345 -2.573 2.453 1.00 74.81 122 ALA A CA 1
ATOM 937 C C . ALA A 1 122 ? 12.497 -1.977 3.590 1.00 74.81 122 ALA A C 1
ATOM 939 O O . ALA A 1 122 ? 12.166 -2.678 4.551 1.00 74.81 122 ALA A O 1
ATOM 940 N N . LEU A 1 123 ? 12.108 -0.708 3.461 1.00 79.19 123 LEU A N 1
ATOM 941 C CA . LEU A 1 123 ? 11.239 -0.017 4.409 1.00 79.19 123 LEU A CA 1
ATOM 942 C C . LEU A 1 123 ? 9.820 -0.609 4.422 1.00 79.19 123 LEU A C 1
ATOM 944 O O . LEU A 1 123 ? 9.309 -0.927 5.495 1.00 79.19 123 LEU A O 1
ATOM 948 N N . ALA A 1 124 ? 9.220 -0.860 3.256 1.00 75.88 124 ALA A N 1
ATOM 949 C CA . ALA A 1 124 ? 7.906 -1.489 3.118 1.00 75.88 124 ALA A CA 1
ATOM 950 C C . ALA A 1 124 ? 7.870 -2.880 3.765 1.00 75.88 124 ALA A C 1
ATOM 952 O O . ALA A 1 124 ? 6.922 -3.218 4.476 1.00 75.88 124 ALA A O 1
ATOM 953 N N . PHE A 1 125 ? 8.936 -3.671 3.605 1.00 77.00 125 PHE A N 1
ATOM 954 C CA . PHE A 1 125 ? 9.065 -4.958 4.285 1.00 77.00 125 PHE A CA 1
ATOM 955 C C . PHE A 1 125 ? 9.102 -4.805 5.814 1.00 77.00 125 PHE A C 1
ATOM 957 O O . PHE A 1 125 ? 8.403 -5.528 6.530 1.00 77.00 125 PHE A O 1
ATOM 964 N N . GLN A 1 126 ? 9.874 -3.846 6.338 1.00 81.88 126 GLN A N 1
ATOM 965 C CA . GLN A 1 126 ? 9.915 -3.568 7.778 1.00 81.88 126 GLN A CA 1
ATOM 966 C C . GLN A 1 126 ? 8.557 -3.098 8.315 1.00 81.88 126 GLN A C 1
ATOM 968 O O . GLN A 1 126 ? 8.117 -3.563 9.371 1.00 81.88 126 GLN A O 1
ATOM 973 N N . MET A 1 127 ? 7.875 -2.222 7.577 1.00 82.00 127 MET A N 1
ATOM 974 C CA . MET A 1 127 ? 6.532 -1.752 7.909 1.00 82.00 127 MET A CA 1
ATOM 975 C C . MET A 1 127 ? 5.528 -2.903 7.922 1.00 82.00 127 MET A C 1
ATOM 977 O O . MET A 1 127 ? 4.800 -3.044 8.901 1.00 82.00 127 MET A O 1
ATOM 981 N N . ALA A 1 128 ? 5.545 -3.785 6.920 1.00 84.88 128 ALA A N 1
ATOM 982 C CA . ALA A 1 128 ? 4.670 -4.955 6.862 1.00 84.88 128 ALA A CA 1
ATOM 983 C C . ALA A 1 128 ? 4.884 -5.900 8.060 1.00 84.88 128 ALA A C 1
ATOM 985 O O . ALA A 1 128 ? 3.926 -6.415 8.646 1.00 84.88 128 ALA A O 1
ATOM 986 N N . LEU A 1 129 ? 6.139 -6.100 8.485 1.00 87.50 129 LEU A N 1
ATOM 987 C CA . LEU A 1 129 ? 6.450 -6.876 9.690 1.00 87.50 129 LEU A CA 1
ATOM 988 C C . LEU A 1 129 ? 5.910 -6.215 10.964 1.00 87.50 129 LEU A C 1
ATOM 990 O O . LEU A 1 129 ? 5.378 -6.904 11.843 1.00 87.50 129 LEU A O 1
ATOM 994 N N . LEU A 1 130 ? 6.052 -4.893 11.082 1.00 89.56 130 LEU A N 1
ATOM 995 C CA . LEU A 1 130 ? 5.536 -4.138 12.219 1.00 89.56 130 LEU A CA 1
ATOM 996 C C . LEU A 1 130 ? 4.006 -4.169 12.252 1.00 89.56 130 LEU A C 1
ATOM 998 O O . LEU A 1 130 ? 3.427 -4.475 13.294 1.00 89.56 130 LEU A O 1
ATOM 1002 N N . GLU A 1 131 ? 3.358 -3.923 11.116 1.00 89.06 131 GLU A N 1
ATOM 1003 C CA . GLU A 1 131 ? 1.908 -3.979 10.960 1.00 89.06 131 GLU A CA 1
ATOM 1004 C C . GLU A 1 131 ? 1.375 -5.352 11.367 1.00 89.06 131 GLU A C 1
ATOM 1006 O O . GLU A 1 131 ? 0.475 -5.441 12.203 1.00 89.06 131 GLU A O 1
ATOM 1011 N N . ARG A 1 132 ? 1.980 -6.437 10.869 1.00 88.88 132 ARG A N 1
ATOM 1012 C CA . ARG A 1 132 ? 1.608 -7.802 11.259 1.00 88.88 132 ARG A CA 1
ATOM 1013 C C . ARG A 1 132 ? 1.703 -7.998 12.769 1.00 88.88 132 ARG A C 1
ATOM 1015 O O . ARG A 1 132 ? 0.791 -8.557 13.378 1.00 88.88 132 ARG A O 1
ATOM 1022 N N . ARG A 1 133 ? 2.789 -7.530 13.392 1.00 92.75 133 ARG A N 1
ATOM 1023 C CA . ARG A 1 133 ? 2.973 -7.623 14.847 1.00 92.75 133 ARG A CA 1
ATOM 1024 C C . ARG A 1 133 ? 1.879 -6.863 15.599 1.00 92.75 133 ARG A C 1
ATOM 1026 O O . ARG A 1 133 ? 1.348 -7.382 16.581 1.00 92.75 133 ARG A O 1
ATOM 1033 N N . LEU A 1 134 ? 1.543 -5.656 15.150 1.00 92.94 134 LEU A N 1
ATOM 1034 C CA . LEU A 1 134 ? 0.502 -4.830 15.758 1.00 92.94 134 LEU A CA 1
ATOM 1035 C C . LEU A 1 134 ? -0.892 -5.443 15.570 1.00 92.94 134 LEU A C 1
ATOM 1037 O O . LEU A 1 134 ? -1.637 -5.529 16.545 1.00 92.94 134 LEU A O 1
ATOM 1041 N N . ARG A 1 135 ? -1.218 -5.959 14.378 1.00 93.44 135 ARG A N 1
ATOM 1042 C CA . ARG A 1 135 ? -2.484 -6.664 14.115 1.00 93.44 135 ARG A CA 1
ATOM 1043 C C . ARG A 1 135 ? -2.637 -7.913 14.977 1.00 93.44 135 ARG A C 1
ATOM 1045 O O . ARG A 1 135 ? -3.676 -8.084 15.601 1.00 93.44 135 ARG A O 1
ATOM 1052 N N . LEU A 1 136 ? -1.597 -8.740 15.104 1.00 94.00 136 LEU A N 1
ATOM 1053 C CA . LEU A 1 136 ? -1.629 -9.903 16.004 1.00 94.00 136 LEU A CA 1
ATOM 1054 C C . LEU A 1 136 ? -1.847 -9.491 17.466 1.00 94.00 136 LEU A C 1
ATOM 1056 O O . LEU A 1 136 ? -2.589 -10.148 18.194 1.00 94.00 136 LEU A O 1
ATOM 1060 N N . LYS A 1 137 ? -1.224 -8.393 17.910 1.00 95.38 137 LYS A N 1
ATOM 1061 C CA . LYS A 1 137 ? -1.459 -7.847 19.254 1.00 95.38 137 LYS A CA 1
ATOM 1062 C C . LYS A 1 137 ? -2.915 -7.394 19.431 1.00 95.38 137 LYS A C 1
ATOM 1064 O O . LYS A 1 137 ? -3.494 -7.677 20.477 1.00 95.38 137 LYS A O 1
ATOM 1069 N N . ALA A 1 138 ? -3.499 -6.741 18.427 1.00 94.69 138 ALA A N 1
ATOM 1070 C CA . ALA A 1 138 ? -4.896 -6.311 18.442 1.00 94.69 138 ALA A CA 1
ATOM 1071 C C . ALA A 1 138 ? -5.871 -7.502 18.486 1.00 94.69 138 ALA A C 1
ATOM 1073 O O . ALA A 1 138 ? -6.746 -7.530 19.348 1.00 94.69 138 ALA A O 1
ATOM 1074 N N . LEU A 1 139 ? -5.666 -8.524 17.647 1.00 94.69 139 LEU A N 1
ATOM 1075 C CA . LEU A 1 139 ? -6.484 -9.746 17.640 1.00 94.69 139 LEU A CA 1
ATOM 1076 C C . LEU A 1 139 ? -6.445 -10.472 18.993 1.00 94.69 139 LEU A C 1
ATOM 1078 O O . LEU A 1 139 ? -7.475 -10.891 19.516 1.00 94.69 139 LEU A O 1
ATOM 1082 N N . ARG A 1 140 ? -5.264 -10.563 19.621 1.00 93.69 140 ARG A N 1
ATOM 1083 C CA . ARG A 1 140 ? -5.133 -11.135 20.974 1.00 93.69 140 ARG A CA 1
ATOM 1084 C C . ARG A 1 140 ? -5.919 -10.343 22.013 1.00 93.69 140 ARG A C 1
ATOM 1086 O O . ARG A 1 140 ? -6.551 -10.949 22.872 1.00 93.69 140 ARG A O 1
ATOM 1093 N N . ALA A 1 141 ? -5.884 -9.013 21.941 1.00 95.62 141 ALA A N 1
ATOM 1094 C CA . ALA A 1 141 ? -6.661 -8.167 22.840 1.00 95.62 141 ALA A CA 1
ATOM 1095 C C . ALA A 1 141 ? -8.174 -8.383 22.649 1.00 95.62 141 ALA A C 1
ATOM 1097 O O . ALA A 1 141 ? -8.881 -8.569 23.634 1.00 95.62 141 ALA A O 1
ATOM 1098 N N . GLN A 1 142 ? -8.649 -8.465 21.400 1.00 95.25 142 GLN A N 1
ATOM 1099 C CA . GLN A 1 142 ? -10.050 -8.776 21.087 1.00 95.25 142 GLN A CA 1
ATOM 1100 C C . GLN A 1 142 ? -10.476 -10.134 21.659 1.00 95.25 142 GLN A C 1
ATOM 1102 O O . GLN A 1 142 ? -11.522 -10.234 22.296 1.00 95.25 142 GLN A O 1
ATOM 1107 N N . ARG A 1 143 ? -9.636 -11.166 21.509 1.00 95.38 143 ARG A N 1
ATOM 1108 C CA . ARG A 1 143 ? -9.903 -12.509 22.044 1.00 95.38 143 ARG A CA 1
ATOM 1109 C C . ARG A 1 143 ? -10.037 -12.507 23.573 1.00 95.38 143 ARG A C 1
ATOM 1111 O O . ARG A 1 143 ? -10.933 -13.148 24.116 1.00 95.38 143 ARG A O 1
ATOM 1118 N N . LEU A 1 144 ? -9.165 -11.779 24.276 1.00 94.81 144 LEU A N 1
ATOM 1119 C CA . LEU A 1 144 ? -9.233 -11.652 25.737 1.00 94.81 144 LEU A CA 1
ATOM 1120 C C . LEU A 1 144 ? -10.523 -10.966 26.200 1.00 94.81 144 LEU A C 1
ATOM 1122 O O . LEU A 1 144 ? -11.116 -11.399 27.192 1.00 94.81 144 LEU A O 1
ATOM 1126 N N . GLU A 1 145 ? -10.967 -9.942 25.472 1.00 94.00 145 GLU A N 1
ATOM 1127 C CA . GLU A 1 145 ? -12.205 -9.225 25.779 1.00 94.00 145 GLU A CA 1
ATOM 1128 C C . GLU A 1 145 ? -13.441 -10.099 25.537 1.00 94.00 145 GLU A C 1
ATOM 1130 O O . GLU A 1 145 ? -14.310 -10.186 26.403 1.00 94.00 145 GLU A O 1
ATOM 1135 N N . LEU A 1 146 ? -13.475 -10.854 24.434 1.00 94.19 146 LEU A N 1
ATOM 1136 C CA . LEU A 1 146 ? -14.520 -11.849 24.157 1.00 94.19 146 LEU A CA 1
ATOM 1137 C C . LEU A 1 146 ? -14.659 -12.878 25.285 1.00 94.19 146 LEU A C 1
ATOM 1139 O O . LEU A 1 146 ? -15.769 -13.150 25.745 1.00 94.19 146 LEU A O 1
ATOM 1143 N N . TYR A 1 147 ? -13.544 -13.401 25.804 1.00 93.44 147 TYR A N 1
ATOM 1144 C CA . TYR A 1 147 ? -13.594 -14.296 26.962 1.00 93.44 147 TYR A CA 1
ATOM 1145 C C . TYR A 1 147 ? -14.093 -13.594 28.230 1.00 93.44 147 TYR A C 1
ATOM 1147 O O . TYR A 1 147 ? -14.775 -14.214 29.044 1.00 93.44 147 TYR A O 1
ATOM 1155 N N . SER A 1 148 ? -13.772 -12.312 28.422 1.00 93.56 148 SER A N 1
ATOM 1156 C CA . SER A 1 148 ? -14.285 -11.525 29.548 1.00 93.56 148 SER A CA 1
ATOM 1157 C C . SER A 1 148 ? -15.805 -11.358 29.484 1.00 93.56 148 SER A C 1
ATOM 1159 O O . SER A 1 148 ? -16.485 -11.607 30.482 1.00 93.56 148 SER A O 1
ATOM 1161 N N . LEU A 1 149 ? -16.335 -11.017 28.307 1.00 93.81 149 LEU A N 1
ATOM 1162 C CA . LEU A 1 149 ? -17.770 -10.854 28.057 1.00 93.81 149 LEU A CA 1
ATOM 1163 C C . LEU A 1 149 ? -18.538 -12.168 28.245 1.00 93.81 149 LEU A C 1
ATOM 1165 O O . LEU A 1 149 ? -19.600 -12.174 28.870 1.00 93.81 149 LEU A O 1
ATOM 1169 N N . SER A 1 150 ? -17.976 -13.286 27.772 1.00 91.69 150 SER A N 1
ATOM 1170 C CA . SER A 1 150 ? -18.557 -14.623 27.962 1.00 91.69 150 SER A CA 1
ATOM 1171 C C . SER A 1 150 ? -18.626 -15.001 29.445 1.00 91.69 150 SER A C 1
ATOM 1173 O O . SER A 1 150 ? -19.684 -15.398 29.928 1.00 91.69 150 SER A O 1
ATOM 1175 N N . ARG A 1 151 ? -17.555 -14.772 30.224 1.00 92.69 151 ARG A N 1
ATOM 1176 C CA . ARG A 1 151 ? -17.571 -15.016 31.683 1.00 92.69 151 ARG A CA 1
ATOM 1177 C C . ARG A 1 151 ? -18.631 -14.194 32.418 1.00 92.69 151 ARG A C 1
ATOM 1179 O O . ARG A 1 151 ? -19.177 -14.649 33.420 1.00 92.69 151 ARG A O 1
ATOM 1186 N N . GLN A 1 152 ? -18.913 -12.985 31.941 1.00 95.56 152 GLN A N 1
ATOM 1187 C CA . GLN A 1 152 ? -19.929 -12.099 32.511 1.00 95.56 152 GLN A CA 1
ATOM 1188 C C . GLN A 1 152 ? -21.352 -12.412 32.015 1.00 95.56 152 GLN A C 1
ATOM 1190 O O . GLN A 1 152 ? -22.271 -11.669 32.344 1.00 95.56 152 GLN A O 1
ATOM 1195 N N . HIS A 1 153 ? -21.546 -13.497 31.252 1.00 89.50 153 HIS A N 1
ATOM 1196 C CA . HIS A 1 153 ? -22.826 -13.900 30.653 1.00 89.50 153 HIS A CA 1
ATOM 1197 C C . HIS A 1 153 ? -23.457 -12.819 29.755 1.00 89.50 153 HIS A C 1
ATOM 1199 O O . HIS A 1 153 ? -24.669 -12.801 29.556 1.00 89.50 153 HIS A O 1
ATOM 1205 N N . GLN A 1 154 ? -22.644 -11.908 29.206 1.00 92.69 154 GLN A N 1
ATOM 1206 C CA . GLN A 1 154 ? -23.123 -10.867 28.289 1.00 92.69 154 GLN A CA 1
ATOM 1207 C C . GLN A 1 154 ? -23.284 -11.387 26.854 1.00 92.69 154 GLN A C 1
ATOM 1209 O O . GLN A 1 154 ? -24.053 -10.825 26.080 1.00 92.69 154 GLN A O 1
ATOM 1214 N N . ILE A 1 155 ? -22.564 -12.456 26.504 1.00 91.44 155 ILE A N 1
ATOM 1215 C CA . ILE A 1 155 ? -22.635 -13.129 25.202 1.00 91.44 155 ILE A CA 1
ATOM 1216 C C . ILE A 1 155 ? -22.858 -14.630 25.400 1.00 91.44 155 ILE A C 1
ATOM 1218 O O . ILE A 1 155 ? -22.351 -15.211 26.362 1.00 91.44 155 ILE A O 1
ATOM 1222 N N . GLY A 1 156 ? -23.616 -15.245 24.490 1.00 90.81 156 GLY A N 1
ATOM 1223 C CA . GLY A 1 156 ? -23.834 -16.691 24.456 1.00 90.81 156 GLY A CA 1
ATOM 1224 C C . GLY A 1 156 ? -22.630 -17.461 23.905 1.00 90.81 156 GLY A C 1
ATOM 1225 O O . GLY A 1 156 ? -21.794 -16.912 23.183 1.00 90.81 156 GLY A O 1
ATOM 1226 N N . ASP A 1 157 ? -22.547 -18.749 24.242 1.00 90.25 157 ASP A N 1
ATOM 1227 C CA . ASP A 1 157 ? -21.483 -19.656 23.780 1.00 90.25 157 ASP A CA 1
ATOM 1228 C C . ASP A 1 157 ? -21.474 -19.854 22.256 1.00 90.25 157 ASP A C 1
ATOM 1230 O O . ASP A 1 157 ? -20.429 -20.130 21.667 1.00 90.25 157 ASP A O 1
ATOM 1234 N N . ASP A 1 158 ? -22.636 -19.737 21.621 1.00 92.56 158 ASP A N 1
ATOM 1235 C CA . ASP A 1 158 ? -22.826 -19.756 20.173 1.00 92.56 158 ASP A CA 1
ATOM 1236 C C . ASP A 1 158 ? -22.173 -18.535 19.511 1.00 92.56 158 ASP A C 1
ATOM 1238 O O . ASP A 1 158 ? -21.338 -18.691 18.620 1.00 92.56 158 ASP A O 1
ATOM 1242 N N . VAL A 1 159 ? -22.462 -17.336 20.023 1.00 91.81 159 VAL A N 1
ATOM 1243 C CA . VAL A 1 159 ? -21.862 -16.078 19.552 1.00 91.81 159 VAL A CA 1
ATOM 1244 C C . VAL A 1 159 ? -20.352 -16.074 19.788 1.00 91.81 159 VAL A C 1
ATOM 1246 O O . VAL A 1 159 ? -19.590 -15.667 18.913 1.00 91.81 159 VAL A O 1
ATOM 1249 N N . LEU A 1 160 ? -19.894 -16.567 20.943 1.00 92.44 160 LEU A N 1
ATOM 1250 C CA . LEU A 1 160 ? -18.466 -16.672 21.243 1.00 92.44 160 LEU A CA 1
ATOM 1251 C C . LEU A 1 160 ? -17.731 -17.528 20.202 1.00 92.44 160 LEU A C 1
ATOM 1253 O O . LEU A 1 160 ? -16.668 -17.126 19.732 1.00 92.44 160 LEU A O 1
ATOM 1257 N N . ARG A 1 161 ? -18.266 -18.704 19.849 1.00 93.56 161 ARG A N 1
ATOM 1258 C CA . ARG A 1 161 ? -17.624 -19.606 18.876 1.00 93.56 161 ARG A CA 1
ATOM 1259 C C . ARG A 1 161 ? -17.577 -19.004 17.480 1.00 93.56 161 ARG A C 1
ATOM 1261 O O . ARG A 1 161 ? -16.545 -19.131 16.829 1.00 93.56 161 ARG A O 1
ATOM 1268 N N . GLU A 1 162 ? -18.652 -18.348 17.055 1.00 95.25 162 GLU A N 1
ATOM 1269 C CA . GLU A 1 162 ? -18.715 -17.707 15.740 1.00 95.25 162 GLU A CA 1
ATOM 1270 C C . GLU A 1 162 ? -17.659 -16.602 15.617 1.00 95.25 162 GLU A C 1
ATOM 1272 O O . GLU A 1 162 ? -16.808 -16.638 14.730 1.00 95.25 162 GLU A O 1
ATOM 1277 N N . VAL A 1 163 ? -17.630 -15.673 16.579 1.00 93.00 163 VAL A N 1
ATOM 1278 C CA . VAL A 1 163 ? -16.697 -14.538 16.543 1.00 93.0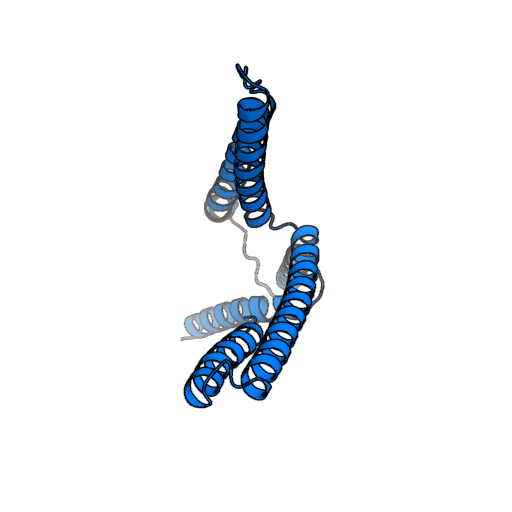0 163 VAL A CA 1
ATOM 1279 C C . VAL A 1 163 ? -15.247 -15.000 16.710 1.00 93.00 163 VAL A C 1
ATOM 1281 O O . VAL A 1 163 ? -14.350 -14.476 16.051 1.00 93.00 163 VAL A O 1
ATOM 1284 N N . LEU A 1 164 ? -14.981 -16.007 17.551 1.00 93.88 164 LEU A N 1
ATOM 1285 C CA . LEU A 1 164 ? -13.646 -16.611 17.623 1.00 93.88 164 LEU A CA 1
ATOM 1286 C C . LEU A 1 164 ? -13.233 -17.239 16.287 1.00 93.88 164 LEU A C 1
ATOM 1288 O O . LEU A 1 164 ? -12.085 -17.070 15.886 1.00 93.88 164 LEU A O 1
ATOM 1292 N N . GLY A 1 165 ? -14.159 -17.895 15.583 1.00 93.81 165 GLY A N 1
ATOM 1293 C CA . GLY A 1 165 ? -13.918 -18.442 14.249 1.00 93.81 165 GLY A CA 1
ATOM 1294 C C . GLY A 1 165 ? -13.513 -17.367 13.236 1.00 93.81 165 GLY A C 1
ATOM 1295 O O . GLY A 1 165 ? -12.538 -17.545 12.506 1.00 93.81 165 GLY A O 1
ATOM 1296 N N . GLU A 1 166 ? -14.190 -16.217 13.230 1.00 93.75 166 GLU A N 1
ATOM 1297 C CA . GLU A 1 166 ? -13.826 -15.078 12.375 1.00 93.75 166 GLU A CA 1
ATOM 1298 C C . GLU A 1 166 ? -12.447 -14.489 12.720 1.00 93.75 166 GLU A C 1
ATOM 1300 O O . GLU A 1 166 ? -11.667 -14.132 11.826 1.00 93.75 166 GLU A O 1
ATOM 1305 N N . LEU A 1 167 ? -12.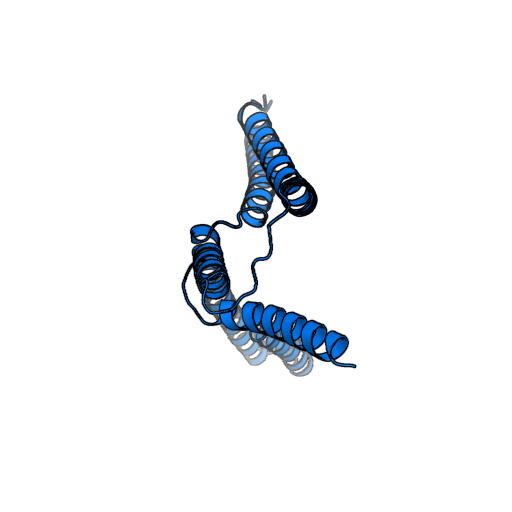114 -14.402 14.012 1.00 92.12 167 LEU A N 1
ATOM 1306 C CA . LEU A 1 167 ? -10.803 -13.935 14.467 1.00 92.12 167 LEU A CA 1
ATOM 1307 C C . LEU A 1 167 ? -9.688 -14.920 14.100 1.00 92.12 167 LEU A C 1
ATOM 1309 O O . LEU A 1 167 ? -8.613 -14.484 13.688 1.00 92.12 167 LEU A O 1
ATOM 1313 N N . ASP A 1 168 ? -9.941 -16.225 14.194 1.00 91.75 168 ASP A N 1
ATOM 1314 C CA . ASP A 1 168 ? -9.000 -17.274 13.793 1.00 91.75 168 ASP A CA 1
ATOM 1315 C C . ASP A 1 168 ? -8.773 -17.261 12.274 1.00 91.75 168 ASP A C 1
ATOM 1317 O O . ASP A 1 168 ? -7.632 -17.358 11.819 1.00 91.75 168 ASP A O 1
ATOM 1321 N N . LEU A 1 169 ? -9.828 -17.047 11.476 1.00 91.38 169 LEU A N 1
ATOM 1322 C CA . LEU A 1 169 ? -9.713 -16.823 10.030 1.00 91.38 169 LEU A CA 1
ATOM 1323 C C . LEU A 1 169 ? -8.892 -15.564 9.720 1.00 91.38 169 LEU A C 1
ATOM 1325 O O . LEU A 1 169 ? -8.014 -15.585 8.855 1.00 91.38 169 LEU A O 1
ATOM 1329 N N . SER A 1 170 ? -9.133 -14.476 10.451 1.00 87.12 170 SER A N 1
ATOM 1330 C CA . SER A 1 170 ? -8.370 -13.231 10.319 1.00 87.12 170 SER A CA 1
ATOM 1331 C C . SER A 1 170 ? -6.892 -13.420 10.687 1.00 87.12 170 SER A C 1
ATOM 1333 O O . SER A 1 170 ? -6.015 -12.908 9.991 1.00 87.12 170 SER A O 1
ATOM 1335 N N . GLU A 1 171 ? -6.588 -14.198 11.731 1.00 88.31 171 GLU A N 1
ATOM 1336 C CA . GLU A 1 171 ? -5.224 -14.566 12.132 1.00 88.31 171 GLU A CA 1
ATOM 1337 C C . GLU A 1 171 ? -4.541 -15.459 11.079 1.00 88.31 171 GLU A C 1
ATOM 1339 O O . GLU A 1 171 ? -3.386 -15.215 10.714 1.00 88.31 171 GLU A O 1
ATOM 1344 N N . ALA A 1 172 ? -5.258 -16.442 10.529 1.00 87.38 172 ALA A N 1
ATOM 1345 C CA . ALA A 1 172 ? -4.761 -17.326 9.475 1.00 87.38 172 ALA A CA 1
ATOM 1346 C C . ALA A 1 172 ? -4.434 -16.560 8.181 1.00 87.38 172 ALA A C 1
ATOM 1348 O O . ALA A 1 172 ? -3.387 -16.793 7.569 1.00 87.38 172 ALA A O 1
ATOM 1349 N N . ASN A 1 173 ? -5.272 -15.589 7.808 1.00 86.31 173 ASN A N 1
ATOM 1350 C CA . ASN A 1 173 ? -5.047 -14.726 6.647 1.00 86.31 173 ASN A CA 1
ATOM 1351 C C . ASN A 1 173 ? -3.805 -13.834 6.810 1.00 86.31 173 ASN A C 1
ATOM 1353 O O . ASN A 1 173 ? -3.109 -13.570 5.833 1.00 86.31 173 ASN A O 1
ATOM 1357 N N . LEU A 1 174 ? -3.451 -13.438 8.039 1.00 81.06 174 LEU A N 1
ATOM 1358 C CA . LEU A 1 174 ? -2.195 -12.728 8.324 1.00 81.06 174 LEU A CA 1
ATOM 1359 C C . LEU A 1 174 ? -0.950 -13.631 8.224 1.00 81.06 174 LEU A C 1
ATOM 1361 O O . LEU A 1 174 ? 0.175 -13.130 8.141 1.00 81.06 174 LEU A O 1
ATOM 1365 N N . GLY A 1 175 ? -1.124 -14.955 8.272 1.00 63.09 175 GLY A N 1
ATOM 1366 C CA . GLY A 1 175 ? -0.057 -15.945 8.120 1.00 63.09 175 GLY A CA 1
ATOM 1367 C C . GLY A 1 175 ? 0.374 -16.179 6.671 1.00 63.09 175 GLY A C 1
ATOM 1368 O O . GLY A 1 175 ? 1.514 -16.585 6.444 1.00 63.09 175 GLY A O 1
ATOM 1369 N N . GLN A 1 176 ? -0.495 -15.881 5.701 1.00 55.53 176 GLN A N 1
ATOM 1370 C CA . GLN A 1 176 ? -0.229 -16.043 4.271 1.00 55.53 176 GLN A CA 1
ATOM 1371 C C . GLN A 1 176 ? 0.278 -14.745 3.641 1.00 55.53 176 GLN A C 1
ATOM 1373 O O . GLN A 1 176 ? -0.377 -14.134 2.801 1.00 55.53 176 GLN A O 1
ATOM 1378 N N . VAL A 1 177 ? 1.473 -14.314 4.035 1.00 47.94 177 VAL A N 1
ATOM 1379 C CA . VAL A 1 177 ? 2.184 -13.299 3.251 1.00 47.94 177 VAL A CA 1
ATOM 1380 C C . VAL A 1 177 ? 2.764 -14.013 2.022 1.00 47.94 177 VAL A C 1
ATOM 1382 O O . VAL A 1 177 ? 3.652 -14.852 2.173 1.00 47.94 177 VAL A O 1
ATOM 1385 N N . LYS A 1 178 ? 2.188 -13.757 0.840 1.00 40.28 178 LYS A N 1
ATOM 1386 C CA . LYS A 1 178 ? 2.662 -14.253 -0.467 1.00 40.28 178 LYS A CA 1
ATOM 1387 C C . LYS A 1 178 ? 3.955 -13.564 -0.899 1.00 40.28 178 LYS A C 1
ATOM 1389 O O . LYS A 1 178 ? 4.058 -12.336 -0.712 1.00 40.28 178 LYS A O 1
#

pLDDT: mean 76.75, std 14.39, range [40.28, 95.62]

Secondary structure (DSSP, 8-state):
-HHHHHHHHHHHHHHHHHHHTTTS-S-HHHHHHHHHHHHTSTTS-------HHHHHHHHHHHHHHHHHHHHHHHHHHHHHHH-----SSHHHHHHHHHHHHHHHHHHHHHHHHT---HHHHHHHHHHHHHHHHHHHHHHHHHHHHHHHHHHTTSS-HHHHHHHHHHHHHHHHHHH---

Sequence (178 aa):
MQTAYTVLIMLMLVGVSRLIGRVIPLPLPLVQIAAGALIAWPTLGLHVALDPELFLFLFLPPLLFSDGWRKTAEAAIHALEAEEVNPQDAAQSALAAELKARIMSEYRHQLEVFDDSAEAQALAFQMALLERRLRLKALRAQRLELYSLSRQHQIGDDVLREVLGELDLSEANLGQVK

Radius of gyration: 26.3 Å; chains: 1; bounding box: 57×62×65 Å

InterPro domains:
  IPR006153 Cation/H+ exchanger, transmembrane domain [PF00999] (12-70)

Foldseek 3Di:
DVVVVVVVVVVVVVVVLVVVCVVDLDQSVVSVVVVVVVCCPVVNVPPPPPPVVVVCVVPVVVVCVLVVLLVVLVVVLVVLVPDDDPDPDPVRVVVSVVVSVVSNVVSVVVNLVSDPDSVSVVVVVVVLVVVLVVLVVVLVVVLVVLVVCVVVVVDDPVVSVVVVVVSVVVNVVSVPPD

Organism: Pseudomonas fluorescens (NCBI:txid294)